Protein AF-A0A8J2KQ36-F1 (afdb_monomer)

Secondary structure (DSSP, 8-state):
-EEEEEEEEEEE-TT--EEEEEEEEEEEPPS-----TTHHHHHTS-TTS-EEEEEE-TTT--GGGS-HHHHHHHHHHHHH-TTEEEEEE--SSPPS---TTEEEES---HHHHHTTT--

Foldseek 3Di:
DKEKEWEWEFDCDPVRDTDTDTDIDTARADLPFDDDPLCVVVVVPDPQAPEAYEADDPDPDQPVPDDPVVVVVVQVVQVVPVSYAYEYQHDDDDDPDHPPSYDYDVDDPVCNGRVVPDD

Structure (mmCIF, N/CA/C/O backbone):
data_AF-A0A8J2KQ36-F1
#
_entry.id   AF-A0A8J2KQ36-F1
#
loop_
_atom_site.group_PDB
_atom_site.id
_atom_site.type_symbol
_atom_site.label_atom_id
_atom_site.label_alt_id
_atom_site.label_comp_id
_atom_site.label_asym_id
_atom_site.label_entity_id
_atom_site.label_seq_id
_atom_site.pdbx_PDB_in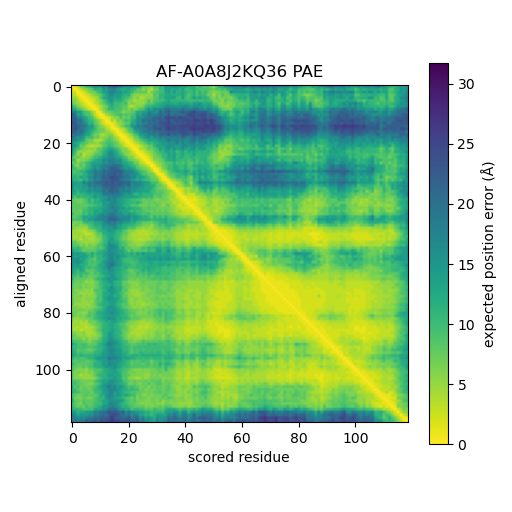s_code
_atom_site.Cartn_x
_atom_site.Cartn_y
_atom_site.Cartn_z
_atom_site.occupancy
_atom_site.B_iso_or_equiv
_atom_site.auth_seq_id
_atom_site.auth_comp_id
_atom_site.auth_asym_id
_atom_site.auth_atom_id
_atom_site.pdbx_PDB_model_num
ATOM 1 N N . MET A 1 1 ? -6.843 0.957 17.609 1.00 58.59 1 MET A N 1
ATOM 2 C CA . MET A 1 1 ? -7.010 0.684 16.163 1.00 58.59 1 MET A CA 1
ATOM 3 C C . MET A 1 1 ? -5.885 -0.261 15.767 1.00 58.59 1 MET A C 1
ATOM 5 O O . MET A 1 1 ? -4.772 -0.030 16.223 1.00 58.59 1 MET A O 1
ATOM 9 N N . LYS A 1 2 ? -6.151 -1.361 15.054 1.00 57.94 2 LYS A N 1
ATOM 10 C CA . LYS A 1 2 ? -5.079 -2.292 14.658 1.00 57.94 2 LYS A CA 1
ATOM 11 C C . LYS A 1 2 ? -4.443 -1.802 13.362 1.00 57.94 2 LYS A C 1
ATOM 13 O O . LYS A 1 2 ? -5.152 -1.273 12.511 1.00 57.94 2 LYS A O 1
ATOM 18 N N . CYS A 1 3 ? -3.141 -1.995 13.206 1.00 60.62 3 CYS A N 1
ATOM 19 C CA . CYS A 1 3 ? -2.464 -1.726 11.949 1.00 60.62 3 CYS A CA 1
ATOM 20 C C . CYS A 1 3 ? -1.662 -2.927 11.513 1.00 60.62 3 CYS A C 1
ATOM 22 O O . CYS A 1 3 ? -0.946 -3.555 12.290 1.00 60.62 3 CYS A O 1
ATOM 24 N N . LEU A 1 4 ? -1.798 -3.248 10.242 1.00 64.31 4 LEU A N 1
ATOM 25 C CA . LEU A 1 4 ? -0.986 -4.269 9.621 1.00 64.31 4 LEU A CA 1
ATOM 26 C C . LEU A 1 4 ? -0.040 -3.545 8.675 1.00 64.31 4 LEU A C 1
ATOM 28 O O . LEU A 1 4 ? -0.469 -2.907 7.723 1.00 64.31 4 LEU A O 1
ATOM 32 N N . SER A 1 5 ? 1.251 -3.586 8.945 1.00 61.62 5 SER A N 1
ATOM 33 C CA . SER A 1 5 ? 2.242 -3.040 8.032 1.00 61.62 5 SER A CA 1
ATOM 34 C C . SER A 1 5 ? 2.807 -4.162 7.182 1.00 61.62 5 SER A C 1
ATOM 36 O O . SER A 1 5 ? 3.377 -5.119 7.697 1.00 61.62 5 SER A O 1
ATOM 38 N N . LEU A 1 6 ? 2.653 -4.033 5.874 1.00 66.31 6 LEU A N 1
ATOM 39 C CA . LEU A 1 6 ? 3.368 -4.834 4.900 1.00 66.31 6 LEU A CA 1
ATOM 40 C C . LEU A 1 6 ? 4.556 -4.005 4.416 1.00 66.31 6 LEU A C 1
ATOM 42 O O . LEU A 1 6 ? 4.383 -3.022 3.690 1.00 66.31 6 LEU A O 1
ATOM 46 N N . ILE A 1 7 ? 5.760 -4.395 4.816 1.00 63.16 7 ILE A N 1
ATOM 47 C CA . ILE A 1 7 ? 6.980 -3.742 4.356 1.00 63.16 7 ILE A CA 1
ATOM 48 C C . ILE A 1 7 ? 7.730 -4.736 3.484 1.00 63.16 7 ILE A C 1
ATOM 50 O O . ILE A 1 7 ? 8.200 -5.768 3.951 1.00 63.16 7 ILE A O 1
ATOM 54 N N . CYS A 1 8 ? 7.827 -4.435 2.195 1.00 60.62 8 CYS A N 1
ATOM 55 C CA . CYS A 1 8 ? 8.617 -5.235 1.275 1.00 60.62 8 CYS A CA 1
ATOM 56 C C . CYS A 1 8 ? 10.014 -4.635 1.146 1.00 60.62 8 CYS A C 1
ATOM 58 O O . CYS A 1 8 ? 10.173 -3.504 0.688 1.00 60.62 8 CYS A O 1
ATOM 60 N N . PHE A 1 9 ? 11.018 -5.408 1.552 1.00 54.41 9 PHE A N 1
ATOM 61 C CA . PHE A 1 9 ? 12.431 -5.096 1.393 1.00 54.41 9 PHE A CA 1
ATOM 62 C C . PHE A 1 9 ? 13.034 -6.025 0.336 1.00 54.41 9 PHE A C 1
ATOM 64 O O . PHE A 1 9 ? 12.757 -7.222 0.305 1.00 54.41 9 PHE A O 1
ATOM 71 N N . GLU A 1 10 ? 13.903 -5.514 -0.530 1.00 51.75 10 GLU A N 1
ATOM 72 C CA . GLU A 1 10 ? 14.812 -6.404 -1.253 1.00 51.75 10 GLU A CA 1
ATOM 73 C C . GLU A 1 10 ? 15.856 -6.930 -0.269 1.00 51.75 10 GLU A C 1
ATOM 75 O O . GLU A 1 10 ? 16.579 -6.150 0.351 1.00 51.7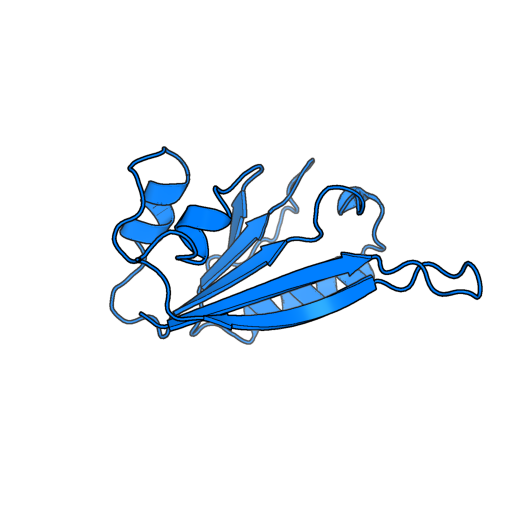5 10 GLU A O 1
ATOM 80 N N . THR A 1 11 ? 15.962 -8.251 -0.131 1.00 44.69 11 THR A N 1
ATOM 81 C CA . THR A 1 11 ? 17.152 -8.851 0.476 1.00 44.69 11 THR A CA 1
ATOM 82 C C . THR A 1 11 ? 18.048 -9.362 -0.633 1.00 44.69 11 THR A C 1
ATOM 84 O O . THR A 1 11 ? 17.617 -10.160 -1.469 1.00 44.69 11 THR A O 1
ATOM 87 N N . PHE A 1 12 ? 19.305 -8.934 -0.625 1.00 44.28 12 PHE A N 1
ATOM 88 C CA . PHE A 1 12 ? 20.321 -9.507 -1.491 1.00 44.28 12 PHE A CA 1
ATOM 89 C C . PHE A 1 12 ? 20.519 -10.974 -1.091 1.00 44.28 12 PHE A C 1
ATOM 91 O O . PHE A 1 12 ? 20.973 -11.264 0.018 1.00 44.28 12 PHE A O 1
ATOM 98 N N . THR A 1 13 ? 20.131 -11.908 -1.959 1.00 46.19 13 THR A N 1
ATOM 99 C CA . THR A 1 13 ? 20.455 -13.322 -1.748 1.00 46.19 13 THR A CA 1
ATOM 100 C C . THR A 1 13 ? 21.907 -13.568 -2.177 1.00 46.19 13 THR A C 1
ATOM 102 O O . THR A 1 13 ? 22.383 -12.902 -3.101 1.00 46.19 13 THR A O 1
ATOM 105 N N . PRO A 1 14 ? 22.633 -14.519 -1.559 1.00 47.53 14 PRO A N 1
ATOM 106 C CA . PRO A 1 14 ? 24.010 -14.849 -1.952 1.00 47.53 14 PRO A CA 1
ATOM 107 C C . PRO A 1 14 ? 24.155 -15.231 -3.435 1.00 47.53 14 PRO A C 1
ATOM 109 O O . PRO A 1 14 ? 25.242 -15.154 -3.996 1.00 47.53 14 PRO A O 1
ATOM 112 N N . GLU A 1 15 ? 23.050 -15.626 -4.070 1.00 56.69 15 GLU A N 1
ATOM 113 C CA . GLU A 1 15 ? 22.947 -16.052 -5.467 1.00 56.69 15 GLU A CA 1
ATOM 114 C C . GLU A 1 15 ? 22.829 -14.876 -6.458 1.00 56.69 15 GLU A C 1
ATOM 116 O O . GLU A 1 15 ? 22.753 -15.093 -7.664 1.00 56.69 15 GLU A O 1
ATOM 121 N N . GLY A 1 16 ? 22.799 -13.624 -5.981 1.00 52.03 16 GLY A N 1
ATOM 122 C CA . GLY A 1 16 ? 22.713 -12.426 -6.827 1.00 52.03 16 GLY A CA 1
ATOM 123 C C . GLY A 1 16 ? 21.342 -12.198 -7.476 1.00 52.03 16 GLY A C 1
ATOM 124 O O . GLY A 1 16 ? 21.172 -11.248 -8.238 1.00 52.03 16 GLY A O 1
ATOM 125 N N . ALA A 1 17 ? 20.347 -13.036 -7.171 1.00 53.03 17 ALA A N 1
ATOM 126 C CA . ALA A 1 17 ? 18.978 -12.851 -7.625 1.00 53.03 17 ALA A CA 1
ATOM 127 C C . ALA A 1 17 ? 18.242 -11.858 -6.713 1.00 53.03 17 ALA A C 1
ATOM 129 O O . ALA A 1 17 ? 18.143 -12.067 -5.497 1.00 53.03 17 ALA A O 1
ATOM 130 N N . LEU A 1 18 ? 17.684 -10.801 -7.311 1.00 52.16 18 LEU A N 1
ATOM 131 C CA . LEU A 1 18 ? 16.743 -9.903 -6.644 1.00 52.16 18 LEU A CA 1
ATOM 132 C C . LEU A 1 18 ? 15.457 -10.676 -6.349 1.00 52.16 18 LEU A C 1
ATOM 134 O O . LEU A 1 18 ? 14.691 -11.011 -7.254 1.00 52.16 18 LEU A O 1
ATOM 138 N N . ARG A 1 19 ? 15.227 -10.980 -5.072 1.00 54.28 19 ARG A N 1
ATOM 139 C CA . ARG A 1 19 ? 13.937 -11.461 -4.581 1.00 54.28 19 ARG A CA 1
ATOM 140 C C . ARG A 1 19 ? 13.410 -10.440 -3.575 1.00 54.28 19 ARG A C 1
ATOM 142 O O . ARG A 1 19 ? 14.056 -10.245 -2.544 1.00 54.28 19 ARG A O 1
ATOM 149 N N . PRO A 1 20 ? 12.268 -9.783 -3.838 1.00 57.53 20 PRO A N 1
ATOM 150 C CA . PRO A 1 20 ? 11.634 -8.957 -2.823 1.00 57.53 20 PRO A CA 1
ATOM 151 C C . PRO A 1 20 ? 11.154 -9.876 -1.693 1.00 57.53 20 PRO A C 1
ATOM 153 O O . PRO A 1 20 ? 10.324 -10.759 -1.917 1.00 57.53 20 PRO A O 1
ATOM 156 N N . ILE A 1 21 ? 11.688 -9.695 -0.486 1.00 60.16 21 ILE A N 1
ATOM 157 C CA . ILE A 1 21 ? 11.138 -10.302 0.724 1.00 60.16 21 ILE A CA 1
ATOM 158 C C . ILE A 1 21 ? 10.129 -9.315 1.294 1.00 60.16 21 ILE A C 1
ATOM 160 O O . ILE A 1 21 ? 10.459 -8.205 1.703 1.00 60.16 21 ILE A O 1
ATOM 164 N N . CYS A 1 22 ? 8.869 -9.728 1.313 1.00 62.28 22 CYS A N 1
ATOM 165 C CA . CYS A 1 22 ? 7.827 -8.983 1.995 1.00 62.28 22 CYS A CA 1
ATOM 166 C C . CYS A 1 22 ? 7.736 -9.438 3.445 1.00 62.28 22 CYS A C 1
ATOM 168 O O . CYS A 1 22 ? 7.302 -10.555 3.722 1.00 62.28 22 CYS A O 1
ATOM 170 N N . GLU A 1 23 ? 8.138 -8.565 4.364 1.00 60.97 23 GLU A N 1
ATOM 171 C CA . GLU A 1 23 ? 7.913 -8.757 5.786 1.00 60.97 23 GLU A CA 1
ATOM 172 C C . GLU A 1 23 ? 6.517 -8.233 6.141 1.00 60.97 23 GLU A C 1
ATOM 174 O O . GLU A 1 23 ? 6.170 -7.069 5.917 1.00 60.97 23 GLU A O 1
ATOM 179 N N . ILE A 1 24 ? 5.677 -9.130 6.656 1.00 63.94 24 ILE A N 1
ATOM 180 C CA . ILE A 1 24 ? 4.361 -8.781 7.184 1.00 63.94 24 ILE A CA 1
ATOM 181 C C . ILE A 1 24 ? 4.524 -8.602 8.684 1.00 63.94 24 ILE A C 1
ATOM 183 O O . ILE A 1 24 ? 4.687 -9.580 9.413 1.00 63.94 24 ILE A O 1
ATOM 187 N N . THR A 1 25 ? 4.432 -7.366 9.154 1.00 61.28 25 THR A N 1
ATOM 188 C CA . THR A 1 25 ? 4.455 -7.055 10.582 1.00 61.28 25 THR A CA 1
ATOM 189 C C . THR A 1 25 ? 3.081 -6.542 11.002 1.00 61.28 25 THR A C 1
ATOM 191 O O . THR A 1 25 ? 2.540 -5.604 10.420 1.00 61.28 25 THR A O 1
ATOM 194 N N . ALA A 1 26 ? 2.481 -7.158 12.017 1.00 62.41 26 ALA A N 1
ATOM 195 C CA . ALA A 1 26 ? 1.266 -6.649 12.646 1.00 62.41 26 ALA A CA 1
ATOM 196 C C . ALA A 1 26 ? 1.656 -5.885 13.912 1.00 62.41 26 ALA A C 1
ATOM 198 O O . ALA A 1 26 ? 2.159 -6.492 14.855 1.00 62.41 26 ALA A O 1
ATOM 199 N N . THR A 1 27 ? 1.406 -4.576 13.942 1.00 61.47 27 THR A N 1
ATOM 200 C CA . THR A 1 27 ? 1.792 -3.704 15.059 1.00 61.47 27 THR A CA 1
ATOM 201 C C . THR A 1 27 ? 0.600 -2.879 15.542 1.00 61.47 27 THR A C 1
ATOM 203 O O . THR A 1 27 ? -0.300 -2.512 14.784 1.00 61.47 27 THR A O 1
ATOM 206 N N . SER A 1 28 ? 0.564 -2.586 16.842 1.00 59.78 28 SER A N 1
ATOM 207 C CA . SER A 1 28 ? -0.369 -1.595 17.379 1.00 59.78 28 SER A CA 1
ATOM 208 C C . SER A 1 28 ? 0.030 -0.210 16.873 1.00 59.78 28 SER A C 1
ATOM 210 O O . SER A 1 28 ? 1.113 0.266 17.190 1.00 59.78 28 SER A O 1
ATOM 212 N N . CYS A 1 29 ? -0.829 0.443 16.091 1.00 61.78 29 CYS A N 1
ATOM 213 C CA . CYS A 1 29 ? -0.561 1.811 15.654 1.00 61.78 29 CYS A CA 1
ATOM 214 C C . CYS A 1 29 ? -0.609 2.803 16.804 1.00 61.78 29 CYS A C 1
ATOM 216 O O . CYS A 1 29 ? -1.512 2.738 17.645 1.00 61.78 29 CYS A O 1
ATOM 218 N N . ASN A 1 30 ? 0.265 3.806 16.733 1.00 61.66 30 ASN A N 1
ATOM 219 C CA . ASN A 1 30 ? 0.116 5.003 17.538 1.00 61.66 30 ASN A CA 1
ATOM 220 C C . ASN A 1 30 ? -0.965 5.900 16.911 1.00 61.66 30 ASN A C 1
ATOM 222 O O . ASN A 1 30 ? -0.849 6.363 15.778 1.00 61.66 30 ASN A O 1
ATOM 226 N N . THR A 1 31 ? -2.054 6.126 17.644 1.00 55.84 31 THR A N 1
ATOM 227 C CA . THR A 1 31 ? -3.142 7.027 17.229 1.00 55.84 31 THR A CA 1
ATOM 228 C C . THR A 1 31 ? -2.797 8.509 17.410 1.00 55.84 31 THR A C 1
ATOM 230 O O . THR A 1 31 ? -3.567 9.367 16.990 1.00 55.84 31 THR A O 1
ATOM 233 N N . SER A 1 32 ? -1.650 8.819 18.019 1.00 55.41 32 SER A N 1
ATOM 234 C CA . SER A 1 32 ? -1.144 10.167 18.280 1.00 55.41 32 SER A CA 1
ATOM 235 C C . SER A 1 32 ? -0.104 10.569 17.225 1.00 55.41 32 SER A C 1
ATOM 237 O O . SER A 1 32 ? 1.054 10.860 17.520 1.00 55.41 32 SER A O 1
ATOM 239 N N . LEU A 1 33 ? -0.502 10.535 15.951 1.00 62.00 33 LEU A N 1
ATOM 240 C CA . LEU A 1 33 ? 0.360 10.974 14.852 1.00 62.00 33 LEU A CA 1
ATOM 241 C C . LEU A 1 33 ? 0.597 12.487 14.936 1.00 62.00 33 LEU A C 1
ATOM 243 O O . LEU A 1 33 ? -0.352 13.257 15.115 1.00 62.00 33 LEU A O 1
ATOM 247 N N . ARG A 1 34 ? 1.850 12.926 14.760 1.00 59.25 34 ARG A N 1
ATOM 248 C CA . ARG A 1 34 ? 2.176 14.353 14.611 1.00 59.25 34 ARG A CA 1
ATOM 249 C C . ARG A 1 34 ? 1.447 14.906 13.390 1.00 59.25 34 ARG A C 1
ATOM 251 O O . ARG A 1 34 ? 1.462 14.288 12.334 1.00 59.25 34 ARG A O 1
ATOM 258 N N . HIS A 1 35 ? 0.814 16.066 13.545 1.00 54.00 35 HIS A N 1
ATOM 259 C CA . HIS A 1 35 ? -0.082 16.645 12.545 1.00 54.00 35 HIS A CA 1
ATOM 260 C C . HIS A 1 35 ? 0.689 17.155 11.310 1.00 54.00 35 HIS A C 1
ATOM 262 O O . HIS A 1 35 ? 1.042 18.331 11.225 1.00 54.00 35 HIS A O 1
ATOM 268 N N . THR A 1 36 ? 0.946 16.268 10.346 1.00 60.53 36 THR A N 1
ATOM 269 C CA . THR A 1 36 ? 1.371 16.611 8.975 1.00 60.53 36 THR A CA 1
ATOM 270 C C . THR A 1 36 ? 0.212 16.432 7.993 1.00 60.53 36 THR A C 1
ATOM 272 O O . THR A 1 36 ? -0.712 15.660 8.258 1.00 60.53 36 THR A O 1
ATOM 275 N N . SER A 1 37 ? 0.258 17.104 6.838 1.00 60.41 37 SER A N 1
ATOM 276 C CA . SER A 1 37 ? -0.752 16.998 5.770 1.00 60.41 37 SER A CA 1
ATOM 277 C C . SER A 1 37 ? -1.095 15.556 5.377 1.00 60.41 37 SER A C 1
ATOM 279 O O . SER A 1 37 ? -2.245 15.259 5.065 1.00 60.41 37 SER A O 1
ATOM 281 N N . GLU A 1 38 ? -0.122 14.647 5.426 1.00 64.19 38 GLU A N 1
ATOM 282 C CA . GLU A 1 38 ? -0.269 13.235 5.064 1.00 64.19 38 GLU A CA 1
ATOM 283 C C . GLU A 1 38 ? -0.941 12.404 6.171 1.00 64.19 38 GLU A C 1
ATOM 285 O O . GLU A 1 38 ? -1.691 11.471 5.887 1.00 64.19 38 GLU A O 1
ATOM 290 N N . THR A 1 39 ? -0.721 12.761 7.440 1.00 65.25 39 THR A N 1
ATOM 291 C CA . THR A 1 39 ? -1.305 12.072 8.611 1.00 65.25 39 THR A CA 1
ATOM 292 C C . THR A 1 39 ? -2.767 12.436 8.877 1.00 65.25 39 THR A C 1
ATOM 294 O O . THR A 1 39 ? -3.487 11.651 9.498 1.00 65.25 39 THR A O 1
ATOM 297 N N . VAL A 1 40 ? -3.242 13.575 8.355 1.00 67.81 40 VAL A N 1
ATOM 298 C CA . VAL A 1 40 ? -4.641 14.026 8.481 1.00 67.81 40 VAL A CA 1
ATOM 299 C C . VAL A 1 40 ? -5.609 12.981 7.930 1.00 67.81 40 VAL A C 1
ATOM 301 O O . VAL A 1 40 ? -6.667 12.761 8.514 1.00 67.81 40 VAL A O 1
ATOM 304 N N . TYR A 1 41 ? -5.262 12.281 6.847 1.00 71.56 41 TYR A N 1
ATOM 305 C CA . TYR A 1 41 ? -6.122 11.218 6.323 1.00 71.56 41 TYR A CA 1
ATOM 306 C C . TYR A 1 41 ? -6.303 10.077 7.327 1.00 71.56 41 TYR A C 1
ATOM 308 O O . TYR A 1 41 ? -7.420 9.616 7.532 1.00 71.56 41 TYR A O 1
ATOM 316 N N . ILE A 1 42 ? -5.221 9.664 7.992 1.00 72.00 42 ILE A N 1
ATOM 317 C CA . ILE A 1 42 ? -5.236 8.576 8.978 1.00 72.00 42 ILE A CA 1
ATOM 318 C C . ILE A 1 42 ? -6.101 8.961 10.183 1.00 72.00 42 ILE A C 1
ATOM 320 O O . ILE A 1 42 ? -6.866 8.142 10.685 1.00 72.00 42 ILE A O 1
ATOM 324 N N . GLN A 1 43 ? -6.033 10.225 10.608 1.00 70.31 43 GLN A N 1
ATOM 325 C CA . GLN A 1 43 ? -6.866 10.762 11.688 1.00 70.31 43 GLN A CA 1
ATOM 326 C C . GLN A 1 43 ? -8.354 10.855 11.309 1.00 70.31 43 GLN A C 1
ATOM 328 O O . GLN A 1 43 ? -9.213 10.749 12.182 1.00 70.31 43 GLN A O 1
ATOM 333 N N . ASN A 1 44 ? -8.659 11.029 10.020 1.00 73.06 44 ASN A N 1
ATOM 334 C CA . ASN A 1 44 ? -10.021 11.114 9.485 1.00 73.06 44 ASN A CA 1
ATOM 335 C C . ASN A 1 44 ? -10.567 9.774 8.975 1.00 73.06 44 ASN A C 1
ATOM 337 O O . ASN A 1 44 ? -11.649 9.735 8.383 1.00 73.06 44 ASN A O 1
ATOM 341 N N . LEU A 1 45 ? -9.843 8.673 9.188 1.00 73.00 45 LEU A N 1
ATOM 342 C CA . LEU A 1 45 ? -10.357 7.351 8.869 1.00 73.00 45 LEU A CA 1
ATOM 343 C C . LEU A 1 45 ? -11.623 7.058 9.698 1.00 73.00 45 LEU A C 1
ATOM 345 O O . LEU A 1 45 ? -11.678 7.412 10.882 1.00 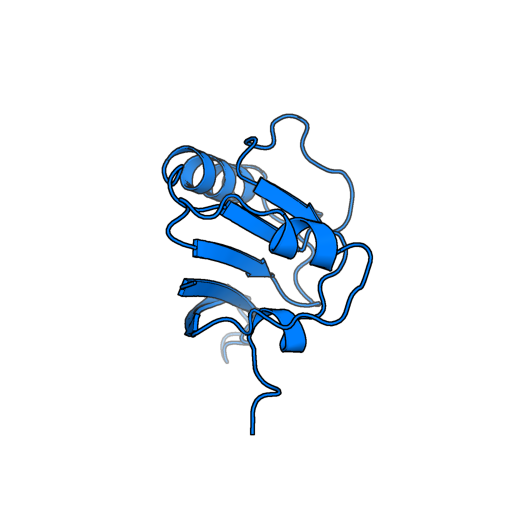73.00 45 LEU A O 1
ATOM 349 N N . PRO A 1 46 ? -12.648 6.408 9.113 1.00 69.94 46 PRO A N 1
ATOM 350 C CA . PRO A 1 46 ? -13.875 6.102 9.839 1.00 69.94 46 PRO A CA 1
ATOM 351 C C . PRO A 1 46 ? -13.569 5.237 11.064 1.00 69.94 46 PRO A C 1
ATOM 353 O O . PRO A 1 46 ? -12.774 4.306 10.988 1.00 69.94 46 PRO A O 1
ATOM 356 N N . LYS A 1 47 ? -14.223 5.493 12.201 1.00 62.91 47 LYS A N 1
ATOM 357 C CA . LYS A 1 47 ? -13.976 4.731 13.443 1.00 62.91 47 LYS A CA 1
ATOM 358 C C . LYS A 1 47 ? -14.424 3.265 13.371 1.00 62.91 47 LYS A C 1
ATOM 360 O O . LYS A 1 47 ? -14.009 2.470 14.207 1.00 62.91 47 LYS A O 1
ATOM 365 N N . GLU A 1 48 ? -15.262 2.918 12.397 1.00 67.62 48 GLU A N 1
ATOM 366 C CA . GLU A 1 48 ? -15.838 1.578 12.202 1.00 67.62 48 GLU A CA 1
ATOM 367 C C . GLU A 1 48 ? -14.911 0.603 11.455 1.00 67.62 48 GLU A C 1
ATOM 369 O O . GLU A 1 48 ? -15.260 -0.565 11.278 1.00 67.62 48 GLU A O 1
ATOM 374 N N . ILE A 1 49 ? -13.739 1.057 11.003 1.00 73.25 49 ILE A N 1
ATOM 375 C CA . ILE A 1 49 ? -12.797 0.211 10.265 1.00 73.25 49 ILE A CA 1
ATOM 376 C C . ILE A 1 49 ? -11.993 -0.671 11.222 1.00 73.25 49 ILE A C 1
ATOM 378 O O . ILE A 1 49 ? -11.641 -0.262 12.330 1.00 73.25 49 ILE A O 1
ATOM 382 N N . GLU A 1 50 ? -11.645 -1.883 10.785 1.00 74.88 50 GLU A N 1
ATOM 383 C CA . GLU A 1 50 ? -10.837 -2.791 11.613 1.00 74.88 50 GLU A CA 1
ATOM 384 C C . GLU A 1 50 ? -9.395 -2.294 11.777 1.00 74.88 50 GLU A C 1
ATOM 386 O O . GLU A 1 50 ? -8.736 -2.562 12.788 1.00 74.88 50 GLU A O 1
ATOM 391 N N . GLY A 1 51 ? -8.919 -1.540 10.788 1.00 77.88 51 GLY A N 1
ATOM 392 C CA . GLY A 1 51 ? -7.579 -0.994 10.747 1.00 77.88 51 GLY A CA 1
ATOM 393 C C . GLY A 1 51 ? -7.207 -0.470 9.370 1.00 77.88 51 GLY A C 1
ATOM 394 O O . GLY A 1 51 ? -8.020 -0.462 8.440 1.00 77.88 51 GLY A O 1
ATOM 395 N N . PHE A 1 52 ? -5.943 -0.087 9.233 1.00 81.25 52 PHE A N 1
ATOM 396 C CA . PHE A 1 52 ? -5.350 0.184 7.934 1.00 81.25 52 PHE A CA 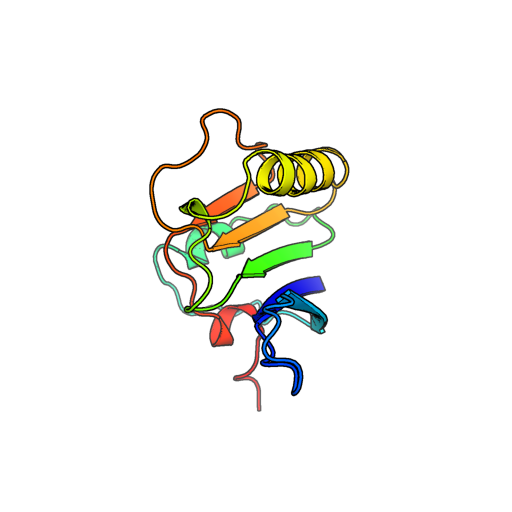1
ATOM 397 C C . PHE A 1 52 ? -4.124 -0.692 7.681 1.00 81.25 52 PHE A C 1
ATOM 399 O O . PHE A 1 52 ? -3.466 -1.175 8.607 1.00 81.25 52 PHE A O 1
ATOM 406 N N . ILE A 1 53 ? -3.847 -0.894 6.398 1.00 83.56 53 ILE A N 1
ATOM 407 C CA . ILE A 1 53 ? -2.709 -1.626 5.883 1.00 83.56 53 ILE A CA 1
ATOM 408 C C . ILE A 1 53 ? -1.743 -0.622 5.269 1.00 83.56 53 ILE A C 1
ATOM 410 O O . ILE A 1 53 ? -2.087 0.049 4.298 1.00 83.56 53 ILE A O 1
ATOM 414 N N . TYR A 1 54 ? -0.544 -0.508 5.831 1.00 82.50 54 TYR A N 1
ATOM 415 C CA . TYR A 1 54 ? 0.519 0.305 5.242 1.00 82.50 54 TYR A CA 1
ATOM 416 C C . TYR A 1 54 ? 1.361 -0.556 4.300 1.00 82.50 54 TYR A C 1
ATOM 418 O O . TYR A 1 54 ? 1.840 -1.606 4.716 1.00 82.50 54 TYR A O 1
ATOM 426 N N . ILE A 1 55 ? 1.529 -0.120 3.051 1.00 83.25 55 ILE A N 1
ATOM 427 C CA . ILE A 1 55 ? 2.324 -0.791 2.019 1.00 83.25 55 ILE A CA 1
ATOM 428 C C . ILE A 1 55 ? 3.479 0.124 1.620 1.00 83.25 55 ILE A C 1
ATOM 430 O O . ILE A 1 55 ? 3.265 1.246 1.154 1.00 83.25 55 ILE A O 1
ATOM 434 N N . SER A 1 56 ? 4.706 -0.373 1.754 1.00 79.06 56 SER A N 1
ATOM 435 C CA . SER A 1 56 ? 5.918 0.298 1.283 1.00 79.06 56 SER A CA 1
ATOM 436 C C . SER A 1 56 ? 6.894 -0.715 0.701 1.00 79.06 56 SER A C 1
ATOM 438 O O . SER A 1 56 ? 7.109 -1.774 1.287 1.00 79.06 56 SER A O 1
ATOM 440 N N . PHE A 1 57 ? 7.505 -0.367 -0.432 1.00 76.62 57 PHE A N 1
ATOM 441 C CA . PHE A 1 57 ? 8.560 -1.154 -1.082 1.00 76.62 57 PHE A CA 1
ATOM 442 C C . PHE A 1 57 ? 9.975 -0.615 -0.779 1.00 76.62 57 PHE A C 1
ATOM 444 O O . PHE A 1 57 ? 10.946 -0.924 -1.468 1.00 76.62 57 PHE A O 1
ATOM 451 N N . GLY A 1 58 ? 10.099 0.239 0.242 1.00 69.69 58 GLY A N 1
ATOM 452 C CA . GLY A 1 58 ? 11.362 0.879 0.600 1.00 69.69 58 GLY A CA 1
ATOM 453 C C . GLY A 1 58 ? 11.775 1.990 -0.373 1.00 69.69 58 GLY A C 1
ATOM 454 O O . GLY A 1 58 ? 10.934 2.663 -0.974 1.00 69.69 58 GLY A O 1
ATOM 455 N N . SER A 1 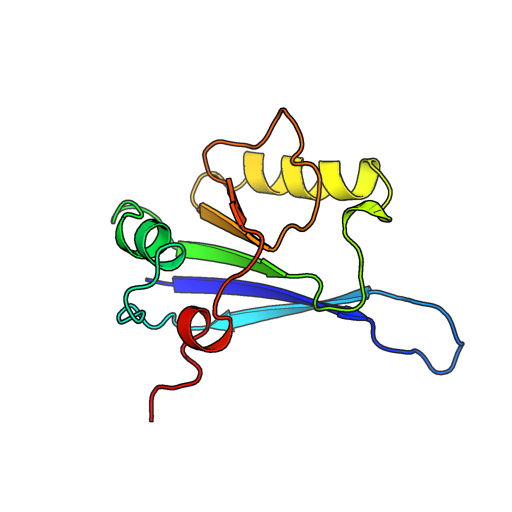59 ? 13.082 2.247 -0.451 1.00 66.50 59 SER A N 1
ATOM 456 C CA . SER A 1 59 ? 13.697 3.276 -1.307 1.00 66.50 59 SER A CA 1
ATOM 457 C C . SER A 1 59 ? 14.353 2.717 -2.573 1.00 66.50 59 SER A C 1
ATOM 459 O O . SER A 1 59 ? 14.725 3.494 -3.447 1.00 66.50 59 SER A O 1
ATOM 461 N N . VAL A 1 60 ? 14.526 1.395 -2.664 1.00 62.81 60 VAL A N 1
ATOM 462 C CA . VAL A 1 60 ? 15.280 0.744 -3.750 1.00 62.81 60 VAL A CA 1
ATOM 463 C C . VAL A 1 60 ? 14.352 0.289 -4.876 1.00 62.81 60 VAL A C 1
ATOM 465 O O . VAL A 1 60 ? 14.646 0.512 -6.049 1.00 62.81 60 VAL A O 1
ATOM 468 N N . VAL A 1 61 ? 13.191 -0.277 -4.536 1.00 65.19 61 VAL A N 1
ATOM 469 C CA . VAL A 1 61 ? 12.206 -0.728 -5.522 1.00 65.19 61 VAL A CA 1
ATOM 470 C C . VAL A 1 61 ? 11.412 0.468 -6.037 1.00 65.19 61 VAL A C 1
ATOM 472 O O . VAL A 1 61 ? 10.583 1.048 -5.333 1.00 65.19 61 VAL A O 1
ATOM 475 N N . GLN A 1 62 ? 11.619 0.806 -7.307 1.00 67.62 62 GLN A N 1
ATOM 476 C CA . GLN A 1 62 ? 10.758 1.748 -8.009 1.00 67.62 62 GLN A CA 1
ATOM 477 C C . GLN A 1 62 ? 9.489 1.020 -8.442 1.00 67.62 62 GLN A C 1
ATOM 479 O O . GLN A 1 62 ? 9.521 0.193 -9.348 1.00 67.62 62 GLN A O 1
ATOM 484 N N . ILE A 1 63 ? 8.355 1.343 -7.823 1.00 67.56 63 ILE A N 1
ATOM 485 C CA . ILE A 1 63 ? 7.069 0.690 -8.121 1.00 67.56 63 ILE A CA 1
ATOM 486 C C . ILE A 1 63 ? 6.698 0.799 -9.610 1.00 67.56 63 ILE A C 1
ATOM 488 O O . ILE A 1 63 ? 6.103 -0.117 -10.166 1.00 67.56 63 ILE A O 1
ATOM 492 N N . LEU A 1 64 ? 7.113 1.877 -10.281 1.00 67.06 64 LEU A N 1
ATOM 493 C CA . LEU A 1 64 ? 6.913 2.068 -11.723 1.00 67.06 64 LEU A CA 1
ATOM 494 C C . LEU A 1 64 ? 7.692 1.076 -12.600 1.00 67.06 64 LEU A C 1
ATOM 496 O O . LEU A 1 64 ? 7.351 0.913 -13.767 1.00 67.06 64 LEU A O 1
ATOM 500 N N . ALA A 1 65 ? 8.743 0.452 -12.068 1.00 71.88 65 ALA A N 1
ATOM 501 C CA . ALA A 1 65 ? 9.523 -0.566 -12.764 1.00 71.88 65 ALA A CA 1
ATOM 502 C C . ALA A 1 65 ? 8.937 -1.978 -12.583 1.00 71.88 65 ALA A C 1
ATOM 504 O O . ALA A 1 65 ? 9.397 -2.917 -13.233 1.00 71.88 65 ALA A O 1
ATOM 505 N N . LEU A 1 66 ? 7.934 -2.146 -11.711 1.00 74.62 66 LEU A N 1
ATOM 506 C CA . LEU A 1 66 ? 7.276 -3.432 -11.508 1.00 74.62 66 LEU A CA 1
ATOM 507 C C . LEU A 1 66 ? 6.341 -3.756 -12.686 1.00 74.62 66 LEU A C 1
ATOM 509 O O . LEU A 1 66 ? 5.709 -2.852 -13.241 1.00 74.62 66 LEU A O 1
ATOM 513 N N . PRO A 1 67 ? 6.201 -5.042 -13.060 1.00 79.62 67 PRO A N 1
ATOM 514 C CA . PRO A 1 67 ? 5.244 -5.458 -14.079 1.00 79.62 67 PRO A CA 1
ATOM 515 C C . PRO A 1 67 ? 3.815 -5.026 -13.730 1.00 79.62 67 PRO A C 1
ATOM 517 O O . PRO A 1 67 ? 3.406 -5.092 -12.570 1.00 79.62 67 PRO A O 1
ATOM 520 N N . ALA A 1 68 ? 3.027 -4.648 -14.740 1.00 80.56 68 ALA A N 1
ATOM 521 C CA . ALA A 1 68 ? 1.638 -4.221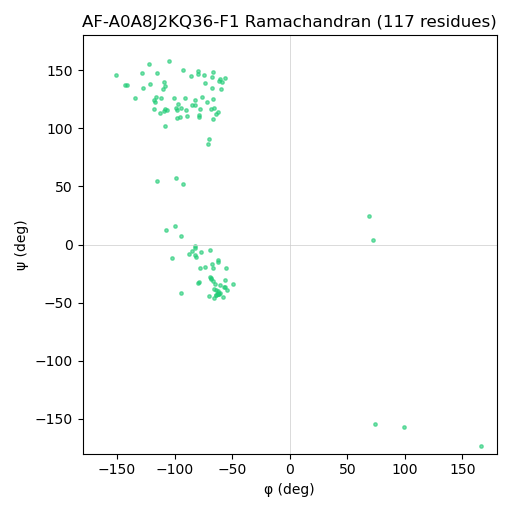 -14.547 1.00 80.56 68 ALA A CA 1
ATOM 522 C C . ALA A 1 68 ? 0.787 -5.284 -13.823 1.00 80.56 68 ALA A C 1
ATOM 524 O O . ALA A 1 68 ? -0.014 -4.944 -12.952 1.00 80.56 68 ALA A O 1
ATOM 525 N N . ASP A 1 69 ? 1.031 -6.565 -14.109 1.00 81.69 69 ASP A N 1
ATOM 526 C CA . ASP A 1 69 ? 0.351 -7.693 -13.464 1.00 81.69 69 ASP A CA 1
ATOM 527 C C . ASP A 1 69 ? 0.580 -7.716 -11.948 1.00 81.69 69 ASP A C 1
ATOM 529 O O . ASP A 1 69 ? -0.325 -8.043 -11.182 1.00 81.69 69 ASP A O 1
ATOM 533 N N . PHE A 1 70 ? 1.771 -7.312 -11.494 1.00 81.38 70 PHE A N 1
ATOM 534 C CA . PHE A 1 70 ? 2.084 -7.231 -10.071 1.00 81.38 70 PHE A CA 1
ATOM 535 C C . PHE A 1 70 ? 1.237 -6.154 -9.391 1.00 81.38 70 PHE A C 1
ATOM 537 O O . PHE A 1 70 ? 0.629 -6.409 -8.355 1.00 81.38 70 PHE A O 1
ATOM 544 N N . ILE A 1 71 ? 1.138 -4.969 -9.998 1.00 82.62 71 ILE A N 1
ATOM 545 C CA . ILE A 1 71 ? 0.306 -3.875 -9.481 1.00 82.62 71 ILE A CA 1
ATOM 546 C C . ILE A 1 71 ? -1.165 -4.307 -9.429 1.00 82.62 71 ILE A C 1
ATOM 548 O O . ILE A 1 71 ? -1.834 -4.053 -8.427 1.00 82.62 71 ILE A O 1
ATOM 552 N N . GLU A 1 72 ? -1.668 -5.004 -10.452 1.00 85.12 72 GLU A N 1
ATOM 553 C CA . GLU A 1 72 ? -3.053 -5.484 -10.447 1.00 85.12 72 GLU A CA 1
ATOM 554 C C . GLU A 1 72 ? -3.334 -6.523 -9.362 1.00 85.12 72 GLU A C 1
ATOM 556 O O . GLU A 1 72 ? -4.414 -6.488 -8.775 1.00 85.12 72 GLU A O 1
ATOM 561 N N . ILE A 1 73 ? -2.379 -7.388 -9.005 1.00 85.69 73 ILE A N 1
ATOM 562 C CA . ILE A 1 73 ? -2.549 -8.305 -7.864 1.00 85.69 73 ILE A CA 1
ATOM 563 C C . ILE A 1 73 ? -2.823 -7.514 -6.576 1.00 85.69 73 ILE A C 1
ATOM 565 O O . ILE A 1 73 ? -3.762 -7.830 -5.840 1.00 85.69 73 ILE A O 1
ATOM 569 N N . PHE A 1 74 ? -2.065 -6.442 -6.323 1.00 85.56 74 PHE A N 1
ATOM 570 C CA . PHE A 1 74 ? -2.315 -5.570 -5.172 1.00 85.56 74 PHE A CA 1
ATOM 571 C C . PHE A 1 74 ? -3.665 -4.864 -5.278 1.00 85.56 74 PHE A C 1
ATOM 573 O O . PHE A 1 74 ? -4.414 -4.834 -4.304 1.00 85.56 74 PHE A O 1
ATOM 580 N N . MET A 1 75 ? -4.028 -4.345 -6.452 1.00 87.56 75 MET A N 1
ATOM 581 C CA . MET A 1 75 ? -5.328 -3.696 -6.646 1.00 87.56 75 MET A CA 1
ATOM 582 C C . MET A 1 75 ? -6.495 -4.664 -6.418 1.00 87.56 75 MET A C 1
ATOM 584 O O . MET A 1 75 ? -7.490 -4.295 -5.793 1.00 87.56 75 MET A O 1
ATOM 588 N N . GLN A 1 76 ? -6.386 -5.914 -6.867 1.00 88.44 76 GLN A N 1
ATOM 589 C CA . GLN A 1 76 ? -7.373 -6.960 -6.599 1.00 88.44 76 GLN A CA 1
ATOM 590 C C . GLN A 1 76 ? -7.467 -7.285 -5.104 1.00 88.44 76 GLN A C 1
ATOM 592 O O . GLN A 1 76 ? -8.578 -7.371 -4.576 1.00 88.44 76 GLN A O 1
ATOM 597 N N . ALA A 1 77 ? -6.332 -7.392 -4.408 1.00 87.94 77 ALA A N 1
ATOM 598 C CA . ALA A 1 77 ? -6.301 -7.613 -2.963 1.00 87.94 77 ALA A CA 1
ATOM 599 C C . ALA A 1 77 ? -6.946 -6.452 -2.184 1.00 87.94 77 ALA A C 1
ATOM 601 O O . ALA A 1 77 ? -7.746 -6.669 -1.276 1.00 87.94 77 ALA A O 1
ATOM 602 N N . ILE A 1 78 ? -6.678 -5.208 -2.582 1.00 89.19 78 ILE A N 1
ATOM 603 C CA . ILE A 1 78 ? -7.305 -4.018 -1.991 1.00 89.19 78 ILE A CA 1
ATOM 604 C C . ILE A 1 78 ? -8.828 -4.054 -2.192 1.00 89.19 78 ILE A C 1
ATOM 606 O O . ILE A 1 78 ? -9.592 -3.761 -1.271 1.00 89.19 78 ILE A O 1
ATOM 610 N N . ARG A 1 79 ? -9.295 -4.435 -3.390 1.00 88.31 79 ARG A N 1
ATOM 611 C CA . ARG A 1 79 ? -10.732 -4.514 -3.713 1.00 88.31 79 ARG A CA 1
ATOM 612 C C . ARG A 1 79 ? -11.460 -5.611 -2.932 1.00 88.31 79 ARG A C 1
ATOM 614 O O . ARG A 1 79 ? -12.654 -5.442 -2.660 1.00 88.31 79 ARG A O 1
ATOM 621 N N . SER A 1 80 ? -10.785 -6.714 -2.601 1.00 87.94 80 SER A N 1
ATOM 622 C CA . SER A 1 80 ? -11.363 -7.820 -1.826 1.00 87.94 80 SER A CA 1
ATOM 623 C C . SER A 1 80 ? -11.396 -7.521 -0.322 1.00 87.94 80 SER A C 1
ATOM 625 O O . SER A 1 80 ? -12.358 -7.878 0.357 1.00 87.94 80 SER A O 1
ATOM 627 N N . LEU A 1 81 ? -10.412 -6.780 0.194 1.00 86.81 81 LEU A N 1
ATOM 628 C CA . LEU A 1 81 ? -10.258 -6.444 1.613 1.00 86.81 81 LEU 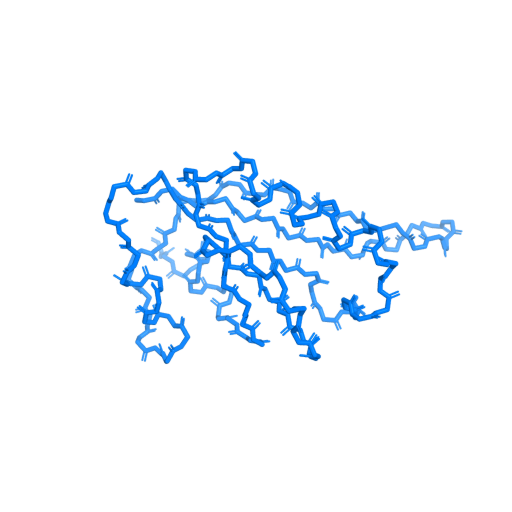A CA 1
ATOM 629 C C . LEU A 1 81 ? -10.923 -5.109 1.999 1.00 86.81 81 LEU A C 1
ATOM 631 O O . LEU A 1 81 ? -10.321 -4.258 2.646 1.00 86.81 81 LEU A O 1
ATOM 635 N N . ARG A 1 82 ? -12.207 -4.930 1.669 1.00 82.69 82 ARG A N 1
ATOM 636 C CA . ARG A 1 82 ? -12.947 -3.660 1.882 1.00 82.69 82 ARG A CA 1
ATOM 637 C C . ARG A 1 82 ? -13.094 -3.208 3.341 1.00 82.69 82 ARG A C 1
ATOM 639 O O . ARG A 1 82 ? -13.520 -2.086 3.587 1.00 82.69 82 ARG A O 1
ATOM 646 N N . ARG A 1 83 ? -12.800 -4.091 4.299 1.00 83.12 83 ARG A N 1
ATOM 647 C CA . ARG A 1 83 ? -12.883 -3.826 5.749 1.00 83.12 83 ARG A CA 1
ATOM 648 C C . ARG A 1 83 ? -11.644 -3.092 6.283 1.00 83.12 83 ARG A C 1
ATOM 650 O O . ARG A 1 83 ? -11.663 -2.617 7.417 1.00 83.12 83 ARG A O 1
ATOM 657 N N . PHE A 1 84 ? -10.598 -2.999 5.460 1.00 83.88 84 PHE A N 1
ATOM 658 C CA . PHE A 1 84 ? -9.359 -2.289 5.744 1.00 83.88 84 PHE A CA 1
ATOM 659 C C . PHE A 1 84 ? -9.186 -1.115 4.785 1.00 83.88 84 PHE A C 1
ATOM 661 O O . PHE A 1 84 ? -9.573 -1.178 3.617 1.00 83.88 84 PHE A O 1
ATOM 668 N N . HIS A 1 85 ? -8.553 -0.057 5.281 1.00 86.06 85 HIS A N 1
ATOM 669 C CA . HIS A 1 85 ? -8.031 1.010 4.433 1.00 86.06 85 HIS A CA 1
ATOM 670 C C . HIS A 1 85 ? -6.577 0.733 4.079 1.00 86.06 85 HIS A C 1
ATOM 672 O O . HIS A 1 85 ? -5.854 0.130 4.860 1.00 86.06 85 HIS A O 1
ATOM 678 N N . PHE A 1 86 ? -6.130 1.186 2.919 1.00 86.94 86 PHE A N 1
ATOM 679 C CA . PHE A 1 86 ? -4.774 0.957 2.443 1.00 86.94 86 PHE A CA 1
ATOM 680 C C . PHE A 1 86 ? -4.040 2.282 2.314 1.00 86.94 86 PHE A C 1
ATOM 682 O O . PHE A 1 86 ? -4.511 3.200 1.652 1.00 86.94 86 PHE A O 1
ATOM 689 N N . LEU A 1 87 ? -2.871 2.365 2.934 1.00 86.81 87 LEU A N 1
ATOM 690 C CA . LEU A 1 87 ? -1.926 3.459 2.784 1.00 86.81 87 LEU A CA 1
ATOM 691 C C . LEU A 1 87 ? -0.747 2.930 1.989 1.00 86.81 87 LEU A C 1
ATOM 693 O O . LEU A 1 87 ? 0.095 2.217 2.526 1.00 86.81 87 LEU A O 1
ATOM 697 N N . TRP A 1 88 ? -0.691 3.249 0.707 1.00 86.81 88 TRP A N 1
ATOM 698 C CA . TRP A 1 88 ? 0.366 2.757 -0.160 1.00 86.81 88 TRP A CA 1
ATOM 699 C C . TRP A 1 88 ? 1.332 3.892 -0.481 1.00 86.81 88 TRP A C 1
ATOM 701 O O . TRP A 1 88 ? 0.962 4.872 -1.134 1.00 86.81 88 TRP A O 1
ATOM 711 N N . LYS A 1 89 ? 2.585 3.758 -0.027 1.00 84.44 89 LYS A N 1
ATOM 712 C CA . LYS A 1 89 ? 3.677 4.611 -0.491 1.00 84.44 89 LYS A C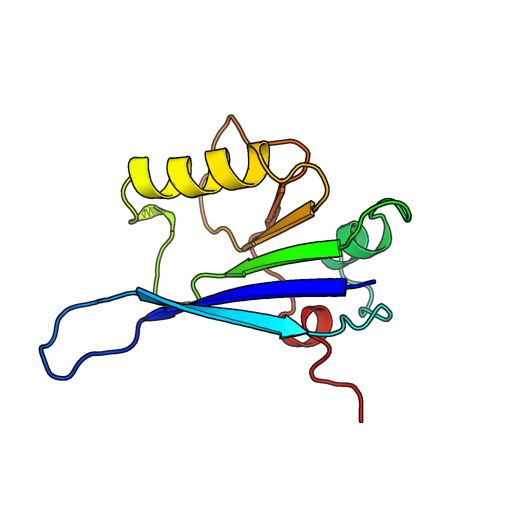A 1
ATOM 713 C C . LYS A 1 89 ? 3.860 4.395 -1.997 1.00 84.44 89 LYS A C 1
ATOM 715 O O . LYS A 1 89 ? 4.248 3.308 -2.414 1.00 84.44 89 LYS A O 1
ATOM 720 N N . TRP A 1 90 ? 3.586 5.420 -2.796 1.00 84.50 90 TRP A N 1
ATOM 721 C CA . TRP A 1 90 ? 3.632 5.366 -4.252 1.00 84.50 90 TRP A CA 1
ATOM 722 C C . TRP A 1 90 ? 4.352 6.577 -4.828 1.00 84.50 90 TRP A C 1
ATOM 724 O O . TRP A 1 90 ? 3.963 7.720 -4.590 1.00 84.50 90 TRP A O 1
ATOM 734 N N . GLU A 1 91 ? 5.356 6.319 -5.656 1.00 80.69 91 GLU A N 1
ATOM 735 C CA . GLU A 1 91 ? 6.121 7.346 -6.356 1.00 80.69 91 GLU A CA 1
ATOM 736 C C . GLU A 1 91 ? 5.792 7.295 -7.857 1.00 80.69 91 GLU A C 1
ATOM 738 O O . GLU A 1 91 ? 5.746 6.223 -8.459 1.00 80.69 91 GLU A O 1
ATOM 743 N N . GLY A 1 92 ? 5.537 8.459 -8.466 1.00 80.19 92 GLY A N 1
ATOM 744 C CA . GLY A 1 92 ? 5.247 8.587 -9.898 1.00 80.19 92 GLY A CA 1
ATOM 745 C C . GLY A 1 92 ? 3.772 8.713 -10.272 1.00 80.19 92 GLY A C 1
ATOM 746 O O . GLY A 1 92 ? 2.938 9.160 -9.480 1.00 80.19 92 GLY A O 1
ATOM 747 N N . LYS A 1 93 ? 3.449 8.352 -11.524 1.00 82.38 93 LYS A N 1
ATOM 748 C CA . LYS A 1 93 ? 2.086 8.465 -12.058 1.00 82.38 93 LYS A CA 1
ATOM 749 C C . LYS A 1 93 ? 1.165 7.496 -11.316 1.00 82.38 93 LYS A C 1
ATOM 751 O O . LYS A 1 93 ? 1.439 6.299 -11.250 1.00 82.38 93 LYS A O 1
ATOM 756 N N . LYS A 1 94 ? 0.077 8.025 -10.758 1.00 82.00 94 LYS A N 1
ATOM 757 C CA 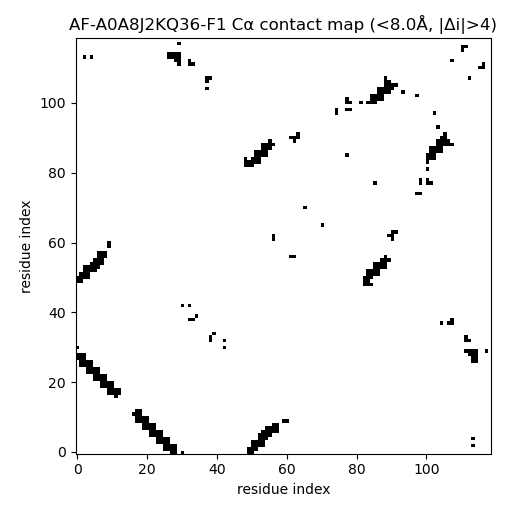. LYS A 1 94 ? -0.955 7.227 -10.094 1.00 82.00 94 LYS A CA 1
ATOM 758 C C . LYS A 1 94 ? -1.791 6.479 -11.144 1.00 82.00 94 LYS A C 1
ATOM 760 O O . LYS A 1 94 ? -2.096 7.072 -12.179 1.00 82.00 94 LYS A O 1
ATOM 765 N N . PRO A 1 95 ? -2.153 5.210 -10.902 1.00 81.50 95 PRO A N 1
ATOM 766 C CA . PRO A 1 95 ? -3.076 4.488 -11.767 1.00 81.50 95 PRO A CA 1
ATOM 767 C C . PRO A 1 95 ? -4.478 5.109 -11.702 1.00 81.50 95 PRO A C 1
ATOM 769 O O . PRO A 1 95 ? -4.890 5.617 -10.661 1.00 81.50 95 PRO A O 1
ATOM 772 N N . ASP A 1 96 ? -5.221 5.048 -12.806 1.00 78.12 96 ASP A N 1
ATOM 773 C CA . ASP A 1 96 ? -6.525 5.719 -12.923 1.00 78.12 96 ASP A CA 1
ATOM 774 C C . ASP A 1 96 ? -7.642 5.017 -12.120 1.00 78.12 96 ASP A C 1
ATOM 776 O O . ASP A 1 96 ? -8.658 5.626 -11.798 1.00 78.12 96 ASP A O 1
ATOM 780 N N . ASN A 1 97 ? -7.460 3.738 -11.762 1.00 81.75 97 ASN A N 1
ATOM 781 C CA . ASN A 1 97 ? -8.482 2.898 -11.125 1.00 81.75 97 ASN A CA 1
ATOM 782 C C . ASN A 1 97 ? -8.107 2.465 -9.696 1.00 81.75 97 ASN A C 1
ATOM 784 O O . ASN A 1 97 ? -8.068 1.272 -9.369 1.00 81.75 97 ASN A O 1
ATOM 788 N N . ILE A 1 98 ? -7.802 3.448 -8.850 1.00 83.19 98 ILE A N 1
ATOM 789 C CA . ILE A 1 98 ? -7.502 3.226 -7.432 1.00 83.19 98 ILE A CA 1
ATOM 790 C C . ILE A 1 98 ? -8.812 2.957 -6.675 1.00 83.19 98 ILE A C 1
ATOM 792 O O . ILE A 1 98 ? -9.740 3.767 -6.753 1.00 83.19 98 ILE A O 1
ATOM 796 N N . PRO A 1 99 ? -8.914 1.854 -5.914 1.00 85.06 99 PRO A N 1
ATOM 797 C CA . PRO A 1 99 ? -10.076 1.602 -5.067 1.00 85.06 99 PRO A CA 1
ATOM 798 C C . PRO A 1 99 ? -10.249 2.705 -4.015 1.00 85.06 99 PRO A C 1
ATOM 800 O O . PRO A 1 99 ? -9.270 3.142 -3.424 1.00 85.06 99 PRO A O 1
ATOM 803 N N . GLY A 1 100 ? -11.485 3.109 -3.704 1.00 83.75 100 GLY A N 1
ATOM 804 C CA . GLY A 1 100 ? -11.745 4.185 -2.728 1.00 83.75 100 GLY A CA 1
ATOM 805 C C . GLY A 1 100 ? -11.262 3.903 -1.295 1.00 83.75 100 GLY A C 1
ATOM 806 O O . GLY A 1 100 ? -11.149 4.824 -0.491 1.00 83.75 100 GLY A O 1
ATOM 807 N N . THR A 1 101 ? -10.953 2.643 -0.974 1.00 85.56 101 THR A N 1
ATOM 808 C CA . THR A 1 101 ? -10.330 2.231 0.294 1.00 85.56 101 THR A CA 1
ATOM 809 C C . THR A 1 101 ? -8.811 2.407 0.303 1.00 85.56 101 THR A C 1
ATOM 811 O O . THR A 1 101 ? -8.201 2.249 1.357 1.00 85.56 101 THR A O 1
ATOM 814 N N . ALA A 1 102 ? -8.188 2.727 -0.834 1.00 88.19 102 ALA A N 1
ATOM 815 C CA . ALA A 1 102 ? -6.754 2.935 -0.958 1.00 88.19 102 ALA A CA 1
ATOM 816 C C . ALA A 1 102 ? -6.397 4.404 -1.162 1.00 88.19 102 ALA A C 1
ATOM 818 O O . ALA A 1 102 ? -6.969 5.113 -1.989 1.00 88.19 102 ALA A O 1
ATOM 819 N N . LEU A 1 103 ? -5.368 4.829 -0.441 1.00 86.94 103 LEU A N 1
ATOM 820 C CA . LEU A 1 103 ? -4.736 6.120 -0.582 1.00 86.94 103 LEU A CA 1
ATOM 821 C C . LEU A 1 103 ? -3.280 5.934 -1.004 1.00 86.94 103 LEU A C 1
ATOM 823 O O . LEU A 1 103 ? -2.498 5.270 -0.323 1.00 86.94 103 LEU A O 1
ATOM 827 N N . LEU A 1 104 ? -2.923 6.565 -2.122 1.00 87.38 104 LEU A N 1
ATOM 828 C CA . LEU A 1 104 ? -1.557 6.596 -2.631 1.00 87.38 104 LEU A CA 1
ATOM 829 C C . LEU A 1 104 ? -0.887 7.910 -2.231 1.00 87.38 104 LEU A C 1
ATOM 831 O O . LEU A 1 104 ? -1.312 8.988 -2.673 1.00 87.38 104 LEU A O 1
ATOM 835 N N . LEU A 1 105 ? 0.172 7.804 -1.433 1.00 83.81 105 LEU A N 1
ATOM 836 C CA . LEU A 1 105 ? 0.950 8.926 -0.907 1.00 83.81 105 LEU A CA 1
ATOM 837 C C . LEU A 1 105 ? 2.407 8.798 -1.343 1.00 83.81 105 LEU A C 1
ATOM 839 O O . LEU A 1 105 ? 2.974 7.713 -1.291 1.00 83.81 105 LEU A O 1
ATOM 843 N N . SER A 1 106 ? 3.031 9.904 -1.740 1.00 78.31 106 SER A N 1
ATOM 844 C CA . SER A 1 106 ? 4.458 9.916 -2.096 1.00 78.31 106 SER A CA 1
ATOM 845 C C . SER A 1 106 ? 5.357 9.677 -0.888 1.00 78.31 106 SER A C 1
ATOM 847 O O . SER A 1 106 ? 6.445 9.123 -1.014 1.00 78.31 106 SER A O 1
ATOM 849 N N . TRP A 1 107 ? 4.901 10.087 0.293 1.00 75.25 107 TRP A N 1
ATOM 850 C CA . TRP A 1 107 ? 5.657 9.961 1.522 1.00 75.25 107 TRP A CA 1
ATOM 851 C C . TRP A 1 107 ? 4.724 9.827 2.725 1.00 75.25 107 TRP A C 1
ATOM 853 O O . TRP A 1 107 ? 3.643 10.411 2.751 1.00 75.25 107 TRP A O 1
ATOM 863 N N . LEU A 1 108 ? 5.157 9.042 3.708 1.00 74.31 108 LEU A N 1
ATOM 864 C CA . LEU A 1 108 ? 4.509 8.854 5.000 1.00 74.31 108 LEU A CA 1
ATOM 865 C C . LEU A 1 108 ? 5.612 8.721 6.059 1.00 74.31 108 LEU A C 1
ATOM 867 O O . LEU A 1 108 ? 6.587 8.001 5.813 1.00 74.31 108 LEU A O 1
ATOM 871 N N . PRO A 1 109 ? 5.477 9.353 7.237 1.00 75.62 109 PRO A N 1
ATOM 872 C CA . PRO A 1 109 ? 6.425 9.173 8.328 1.00 75.62 109 PRO A CA 1
ATOM 873 C C . PRO A 1 109 ? 6.279 7.756 8.900 1.00 75.62 109 PRO A C 1
ATOM 875 O O . PRO A 1 109 ? 5.473 7.509 9.792 1.00 75.62 109 PRO A O 1
ATOM 878 N N . GLN A 1 110 ? 7.049 6.801 8.368 1.00 70.38 110 GLN A N 1
ATOM 879 C CA . GLN A 1 110 ? 6.932 5.379 8.711 1.00 70.38 110 GLN A CA 1
ATOM 880 C C . GLN A 1 110 ? 7.031 5.125 10.224 1.00 70.38 110 GLN A C 1
ATOM 882 O O . GLN A 1 110 ? 6.283 4.310 10.746 1.00 70.38 110 GLN A O 1
ATOM 887 N N . GLN A 1 111 ? 7.905 5.834 10.941 1.00 72.38 111 GLN A N 1
ATOM 888 C CA . GLN A 1 111 ? 8.040 5.680 12.396 1.00 72.38 111 GLN A CA 1
ATOM 889 C C . GLN A 1 111 ? 6.791 6.122 13.163 1.00 72.38 111 GLN A C 1
ATOM 891 O O . GLN A 1 111 ? 6.402 5.457 14.121 1.00 72.38 111 GLN A O 1
ATOM 896 N N . ASP A 1 112 ? 6.151 7.204 12.719 1.00 71.19 112 ASP A N 1
ATOM 897 C CA . ASP A 1 112 ? 4.931 7.708 13.345 1.00 71.19 112 ASP A CA 1
ATOM 898 C C . ASP A 1 112 ? 3.772 6.744 13.064 1.00 71.19 112 ASP A C 1
ATOM 900 O O . ASP A 1 112 ? 3.055 6.349 13.980 1.00 71.19 112 ASP A O 1
ATOM 904 N N . VAL A 1 113 ? 3.645 6.281 11.813 1.00 71.44 113 VAL A N 1
ATOM 905 C CA . VAL A 1 113 ? 2.610 5.321 11.392 1.00 71.44 113 VAL A CA 1
ATOM 906 C C . VAL A 1 113 ? 2.749 3.981 12.120 1.00 71.44 113 VAL A C 1
ATOM 908 O O . VAL A 1 113 ? 1.749 3.416 12.552 1.00 71.44 113 VAL A O 1
ATOM 911 N N . LEU A 1 114 ? 3.972 3.467 12.270 1.00 69.25 114 LEU A N 1
ATOM 912 C CA . LEU A 1 114 ? 4.232 2.175 12.913 1.00 69.25 114 LEU A CA 1
ATOM 913 C C . LEU A 1 114 ? 4.327 2.255 14.442 1.00 69.25 114 LEU A C 1
ATOM 915 O O . LEU A 1 114 ? 4.446 1.217 15.081 1.00 69.25 114 LEU A O 1
ATOM 919 N N . GLY A 1 115 ? 4.278 3.447 15.040 1.00 63.88 115 GLY A N 1
ATOM 920 C CA . GLY A 1 115 ? 4.322 3.609 16.495 1.00 63.88 115 GLY A CA 1
ATOM 921 C C . GLY A 1 115 ? 5.663 3.253 17.144 1.00 63.88 115 GLY A C 1
ATOM 922 O O . GLY A 1 115 ? 5.698 2.958 18.331 1.00 63.88 115 GLY A O 1
ATOM 923 N N . ALA A 1 116 ? 6.776 3.310 16.405 1.00 52.81 116 ALA A N 1
ATOM 924 C CA . ALA A 1 116 ? 8.107 2.947 16.917 1.00 52.81 116 ALA A CA 1
ATOM 925 C C . ALA A 1 116 ? 8.675 3.922 17.976 1.00 52.81 116 ALA A C 1
ATOM 927 O O . ALA A 1 116 ? 9.751 3.677 18.512 1.00 52.81 116 ALA A O 1
ATOM 928 N N . ASN A 1 117 ? 7.975 5.027 18.254 1.00 43.47 117 ASN A N 1
ATOM 929 C CA . ASN A 1 117 ? 8.405 6.101 19.154 1.00 43.47 117 ASN A CA 1
ATOM 930 C C . ASN A 1 117 ? 7.638 6.144 20.497 1.00 43.47 117 ASN A C 1
ATOM 932 O O . ASN A 1 117 ? 7.742 7.151 21.196 1.00 43.47 117 ASN A O 1
ATOM 936 N N . ASP A 1 118 ? 6.868 5.110 20.858 1.00 37.78 118 ASP A N 1
ATOM 937 C CA . ASP A 1 118 ? 6.307 4.992 22.217 1.00 37.78 118 ASP A CA 1
ATOM 938 C C . ASP A 1 118 ? 7.367 4.382 23.164 1.00 37.78 118 ASP A C 1
ATOM 940 O O . ASP A 1 118 ? 7.845 3.281 22.872 1.00 37.78 118 ASP A O 1
ATOM 944 N N . PRO A 1 119 ? 7.791 5.078 24.240 1.00 41.28 119 PRO A N 1
ATOM 945 C CA . PRO A 1 119 ? 8.640 4.501 25.284 1.00 41.28 119 PRO A CA 1
ATOM 946 C C . PRO A 1 119 ? 7.926 3.433 26.127 1.00 41.28 119 PRO A C 1
ATOM 948 O O . PRO A 1 119 ? 6.679 3.476 26.239 1.00 41.28 119 PRO A O 1
#

Radius of gyration: 14.68 Å; Cα contacts (8 Å, |Δi|>4): 185; chains: 1; bounding box: 40×33×40 Å

Mean predicted aligned error: 9.34 Å

InterPro domains:
  IPR002213 UDP-glucuronosyl/UDP-glucosyltransferase [PF00201] (23-115)
  IPR050271 UDP-glycosyltransferase [PTHR48043] (42-115)

Organism: NCBI:txid39272

Sequence (119 aa):
MKCLSLICFETFTPEGALRPICEITATSCNTSLRHTSETVYIQNLPKEIEGFIYISFGSVVQILALPADFIEIFMQAIRSLRRFHFLWKWEGKKPDNIPGTALLLSWLPQQDVLGANDP

pLDDT: mean 70.63, std 12.78, range [37.78, 89.19]

Solvent-accessible surface area (backbone atoms only — not comparable to full-atom values): 7220 Å² total; per-residue (Å²): 110,46,27,40,37,40,43,29,40,75,48,87,42,98,83,73,52,90,45,76,45,70,46,78,45,78,42,68,39,42,87,80,55,72,92,44,86,69,45,49,57,68,73,66,50,68,87,88,48,65,28,41,36,38,38,37,47,70,90,79,56,56,71,79,76,51,60,68,70,60,55,48,53,53,53,52,50,53,66,72,42,71,63,37,35,34,42,32,58,43,69,78,88,76,72,93,84,68,52,93,53,51,44,79,32,74,66,74,65,59,55,49,60,55,31,74,80,69,132

Nearest PDB structures (foldseek):
  7yan-assembly2_D-2  TM=7.086E-01  e=9.616E-03  Homo sapiens
  2o6l-assembly1_A  TM=7.432E-01  e=2.912E-02  Homo sapiens
  7cjx-assembly2_B  TM=6.542E-01  e=1.332E-02  Homo sapiens
  6byh-assembly3_C  TM=4.986E-01  e=3.618E+00  Homo sapiens
  2pmv-assembly3_C  TM=2.941E-01  e=2.975E+00  Homo sapiens